Protein AF-A0A8K0CT56-F1 (afdb_monomer_lite)

Structure (mmCIF, N/CA/C/O backbone):
data_AF-A0A8K0CT56-F1
#
_entry.id   AF-A0A8K0CT56-F1
#
loop_
_atom_site.group_PDB
_atom_site.id
_atom_site.type_symbol
_atom_site.label_atom_id
_atom_site.label_alt_id
_atom_site.label_comp_id
_atom_site.label_asym_id
_atom_site.label_entity_id
_atom_site.label_seq_id
_atom_site.pdbx_PDB_ins_code
_atom_site.Cartn_x
_atom_site.Cartn_y
_atom_site.Cartn_z
_atom_site.occupancy
_atom_site.B_iso_or_equiv
_atom_site.auth_seq_id
_atom_site.auth_comp_id
_atom_site.auth_asym_id
_atom_site.auth_atom_id
_atom_site.pdbx_PDB_model_num
ATOM 1 N N . MET A 1 1 ? -37.322 -39.838 -19.360 1.00 50.19 1 MET A N 1
ATOM 2 C CA . MET A 1 1 ? -36.030 -40.171 -18.720 1.00 50.19 1 MET A CA 1
ATOM 3 C C . MET A 1 1 ? -34.942 -39.546 -19.575 1.00 50.19 1 MET A C 1
ATOM 5 O O . MET A 1 1 ? -34.867 -39.948 -20.717 1.00 50.19 1 MET A O 1
ATOM 9 N N . ASN A 1 2 ? -34.285 -38.472 -19.112 1.00 42.59 2 ASN A N 1
ATOM 10 C CA . ASN A 1 2 ? -33.096 -37.818 -19.726 1.00 42.59 2 ASN A CA 1
ATOM 11 C C . ASN A 1 2 ? -32.768 -36.456 -19.081 1.00 42.59 2 ASN A C 1
ATOM 13 O O . ASN A 1 2 ? -31.757 -35.850 -19.399 1.00 42.59 2 ASN A O 1
ATOM 17 N N . ARG A 1 3 ? -33.595 -35.960 -18.150 1.00 41.09 3 ARG A N 1
ATOM 18 C CA . ARG A 1 3 ? -33.294 -34.732 -17.391 1.00 41.09 3 ARG A CA 1
ATOM 19 C C . ARG A 1 3 ? -32.409 -34.962 -16.160 1.00 41.09 3 ARG A C 1
ATOM 21 O O . ARG A 1 3 ? -31.764 -34.032 -15.706 1.00 41.09 3 ARG A O 1
ATOM 28 N N . VAL A 1 4 ? -32.351 -36.192 -15.643 1.00 44.69 4 VAL A N 1
ATOM 29 C CA . VAL A 1 4 ? -31.633 -36.519 -14.394 1.00 44.69 4 VAL A CA 1
ATOM 30 C C . VAL A 1 4 ? -30.125 -36.718 -14.626 1.00 44.69 4 VAL A C 1
ATOM 32 O O . VAL A 1 4 ? -29.321 -36.328 -13.789 1.00 44.69 4 VAL A O 1
ATOM 35 N N . VAL A 1 5 ? -29.725 -37.241 -15.794 1.00 48.66 5 VAL A N 1
ATOM 36 C CA . VAL A 1 5 ? -28.309 -37.514 -16.132 1.00 48.66 5 VAL A CA 1
ATOM 37 C C . VAL A 1 5 ? -27.517 -36.228 -16.410 1.00 48.66 5 VAL A C 1
ATOM 39 O O . VAL A 1 5 ? -26.330 -36.150 -16.098 1.00 48.66 5 VAL A O 1
ATOM 42 N N . VAL A 1 6 ? -28.184 -35.198 -16.944 1.00 51.62 6 VAL A N 1
ATOM 43 C CA . VAL A 1 6 ? -27.569 -33.889 -17.225 1.00 51.62 6 VAL A CA 1
ATOM 44 C C . VAL A 1 6 ? -27.254 -33.140 -15.930 1.00 51.62 6 VAL A C 1
ATOM 46 O O . VAL A 1 6 ? -26.200 -32.523 -15.821 1.00 51.62 6 VAL A O 1
ATOM 49 N N . LEU A 1 7 ? -28.129 -33.242 -14.924 1.00 48.06 7 LEU A N 1
ATOM 50 C CA . LEU A 1 7 ? -27.937 -32.561 -13.643 1.00 48.06 7 LEU A CA 1
ATOM 51 C C . LEU A 1 7 ? -26.741 -33.138 -12.876 1.00 48.06 7 LEU A C 1
ATOM 53 O O . LEU A 1 7 ? -25.921 -32.376 -12.381 1.00 48.06 7 LEU A O 1
ATOM 57 N N . LEU A 1 8 ? -26.574 -34.465 -12.859 1.00 48.03 8 LEU A N 1
ATOM 58 C CA . LEU A 1 8 ? -25.466 -35.126 -12.153 1.00 48.03 8 LEU A CA 1
ATOM 59 C C . LEU A 1 8 ? -24.075 -34.783 -12.725 1.00 48.03 8 LEU A C 1
ATOM 61 O O . LEU A 1 8 ? -23.111 -34.731 -11.968 1.00 48.03 8 LEU A O 1
ATOM 65 N N . ASN A 1 9 ? -23.966 -34.493 -14.028 1.00 49.72 9 ASN A N 1
ATOM 66 C CA . ASN A 1 9 ? -22.702 -34.065 -14.648 1.00 49.72 9 ASN A CA 1
ATOM 67 C C . ASN A 1 9 ? -22.353 -32.591 -14.379 1.00 49.72 9 ASN A C 1
ATOM 69 O O . ASN A 1 9 ? -21.179 -32.235 -14.400 1.00 49.72 9 ASN A O 1
ATOM 73 N N . PHE A 1 10 ? -23.343 -31.738 -14.098 1.00 52.56 10 PHE A N 1
ATOM 74 C CA . PHE A 1 10 ? -23.101 -30.336 -13.741 1.00 52.56 10 PHE A CA 1
ATOM 75 C C . PHE A 1 10 ? -22.632 -30.170 -12.289 1.00 52.56 10 PHE A C 1
ATOM 77 O O . PHE A 1 10 ? -21.813 -29.297 -12.013 1.00 52.56 10 PHE A O 1
ATOM 84 N N . TYR A 1 11 ? -23.095 -31.023 -11.368 1.00 52.25 11 TYR A N 1
ATOM 85 C CA . TYR A 1 11 ? -22.666 -30.974 -9.963 1.00 52.25 11 TYR A CA 1
ATOM 86 C C . TYR A 1 11 ? -21.199 -31.383 -9.762 1.00 52.25 11 TYR A C 1
ATOM 88 O O . TYR A 1 11 ? -20.538 -30.828 -8.892 1.00 52.25 11 TYR A O 1
ATOM 96 N N . LEU A 1 12 ? -20.657 -32.277 -10.598 1.00 52.12 12 LEU A N 1
ATOM 97 C CA . LEU A 1 12 ? -19.251 -32.707 -10.516 1.00 52.12 12 LEU A CA 1
ATOM 98 C C . LEU A 1 12 ? -18.242 -31.675 -11.052 1.00 52.12 12 LEU A C 1
ATOM 100 O O . LEU A 1 12 ? -17.069 -31.741 -10.704 1.00 52.12 12 LEU A O 1
ATOM 104 N N . PHE A 1 13 ? -18.675 -30.709 -11.868 1.00 52.88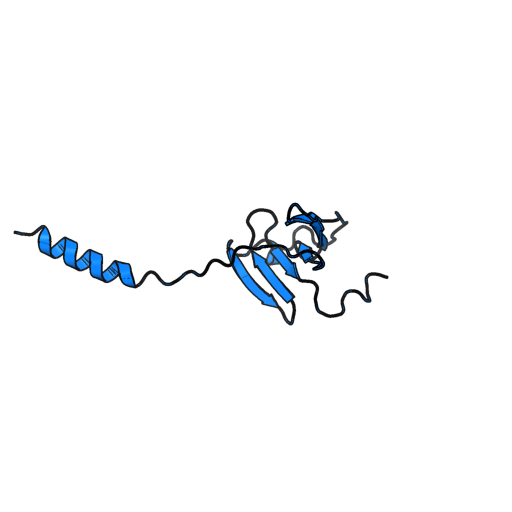 13 PHE A N 1
ATOM 105 C CA . PHE A 1 13 ? -17.808 -29.625 -12.356 1.00 52.88 13 PHE A CA 1
ATOM 106 C C . PHE A 1 13 ? -17.761 -28.411 -11.415 1.00 52.88 13 PHE A C 1
ATOM 108 O O . PHE A 1 13 ? -16.897 -27.552 -11.572 1.00 52.88 13 PHE A O 1
ATOM 115 N N . CYS A 1 14 ? -18.674 -28.327 -10.443 1.00 52.09 14 CYS A N 1
ATOM 116 C CA . CYS A 1 14 ? -18.812 -27.156 -9.575 1.00 52.09 14 CYS A CA 1
ATOM 117 C C . CYS A 1 14 ? -17.803 -27.137 -8.411 1.00 52.09 14 CYS A C 1
ATOM 119 O O . CYS A 1 14 ? -17.542 -26.080 -7.848 1.00 52.09 14 CYS A O 1
ATOM 121 N N . GLU A 1 15 ? -17.199 -28.279 -8.064 1.00 53.47 15 GLU A N 1
ATOM 122 C CA . GLU A 1 15 ? -16.249 -28.373 -6.941 1.00 53.47 15 GLU A CA 1
ATOM 123 C C . GLU A 1 15 ? -14.784 -28.094 -7.325 1.00 53.47 15 GLU A C 1
ATOM 125 O O . GLU A 1 15 ? -13.910 -28.125 -6.464 1.00 53.47 15 GLU A O 1
ATOM 130 N N . ILE A 1 16 ? -14.489 -27.791 -8.597 1.00 58.41 16 ILE A N 1
ATOM 131 C CA . ILE A 1 16 ? -13.116 -27.501 -9.065 1.00 58.41 16 ILE A CA 1
ATOM 132 C C . ILE A 1 16 ? -12.906 -25.995 -9.320 1.00 58.41 16 ILE A C 1
ATOM 134 O O . ILE A 1 16 ? -11.847 -25.578 -9.782 1.00 58.41 16 ILE A O 1
ATOM 138 N N . LEU A 1 17 ? -13.870 -25.131 -8.983 1.00 57.81 17 LEU A N 1
ATOM 139 C CA . LEU A 1 17 ? -13.654 -23.679 -8.991 1.00 57.81 17 LEU A CA 1
ATOM 140 C C . LEU A 1 17 ? -13.004 -23.250 -7.675 1.00 57.81 17 LEU A C 1
ATOM 142 O O . LEU A 1 17 ? -13.628 -22.723 -6.762 1.00 57.81 17 LEU A O 1
ATOM 146 N N . THR A 1 18 ? -11.721 -23.589 -7.634 1.00 51.81 18 THR A N 1
ATOM 147 C CA . THR A 1 18 ? -10.626 -23.071 -6.822 1.00 51.81 18 THR A CA 1
ATOM 148 C C . THR A 1 18 ? -10.922 -21.801 -6.030 1.00 51.81 18 THR A C 1
ATOM 150 O O . THR A 1 18 ? -11.317 -20.775 -6.579 1.00 51.81 18 THR A O 1
ATOM 153 N N . ASP A 1 19 ? -10.589 -21.905 -4.751 1.00 54.34 19 ASP A N 1
ATOM 154 C CA . ASP A 1 19 ? -10.367 -20.888 -3.727 1.00 54.34 19 ASP A CA 1
ATOM 155 C C . ASP A 1 19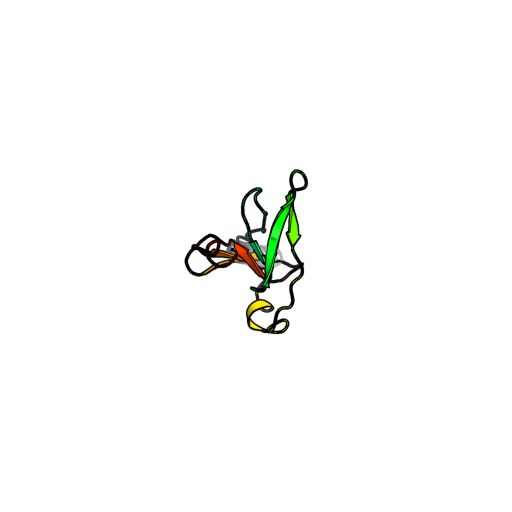 ? -9.557 -19.675 -4.247 1.00 54.34 19 ASP A C 1
ATOM 157 O O . ASP A 1 19 ? -8.355 -19.548 -4.012 1.00 54.34 19 ASP A O 1
ATOM 161 N N . VAL A 1 20 ? -10.181 -18.771 -5.013 1.00 56.75 20 VAL A N 1
ATOM 162 C CA . VAL A 1 20 ? -9.566 -17.471 -5.315 1.00 56.75 20 VAL A CA 1
ATOM 163 C C . VAL A 1 20 ? -9.641 -16.651 -4.033 1.00 56.75 20 VAL A C 1
ATOM 165 O O . VAL A 1 20 ? -10.624 -15.959 -3.762 1.00 56.75 20 VAL A O 1
ATOM 168 N N . THR A 1 21 ? -8.607 -16.769 -3.202 1.00 64.81 21 THR A N 1
ATOM 169 C CA . THR A 1 21 ? -8.473 -15.984 -1.978 1.00 64.81 21 THR A CA 1
ATOM 170 C C . THR A 1 21 ? -8.152 -14.540 -2.361 1.00 64.81 21 THR A C 1
ATOM 172 O O . THR A 1 21 ? -6.992 -14.171 -2.535 1.00 64.81 21 THR A O 1
ATOM 175 N N . TYR A 1 22 ? -9.187 -13.719 -2.535 1.00 69.38 22 TYR A N 1
ATOM 176 C CA . TYR A 1 22 ? -9.034 -12.281 -2.738 1.00 69.38 22 TYR A CA 1
ATOM 177 C C . TYR A 1 22 ? -8.550 -11.629 -1.442 1.00 69.38 22 TYR A C 1
ATOM 179 O O . TYR A 1 22 ? -9.298 -11.545 -0.463 1.00 69.38 22 TYR A O 1
ATOM 187 N N . GLU A 1 23 ? -7.312 -11.136 -1.427 1.00 80.00 23 GLU A N 1
ATOM 188 C CA . GLU A 1 23 ? -6.826 -10.362 -0.291 1.00 80.00 23 GLU A CA 1
ATOM 189 C C . GLU A 1 23 ? -7.294 -8.914 -0.444 1.00 80.00 23 GLU A C 1
ATOM 191 O O . GLU A 1 23 ? -6.807 -8.147 -1.276 1.00 80.00 23 GLU A O 1
ATOM 196 N N . THR A 1 24 ? -8.294 -8.533 0.348 1.00 83.06 24 THR A N 1
ATOM 197 C CA . THR A 1 24 ? -8.811 -7.164 0.317 1.00 83.06 24 THR A CA 1
ATOM 198 C C . THR A 1 24 ? -7.839 -6.252 1.058 1.00 83.06 24 THR A C 1
ATOM 200 O O . THR A 1 24 ? -7.568 -6.473 2.239 1.00 83.06 24 THR A O 1
ATOM 203 N N . PHE A 1 25 ? -7.326 -5.219 0.383 1.00 90.69 25 PHE A N 1
ATOM 204 C CA . PHE A 1 25 ? -6.468 -4.222 1.020 1.00 90.69 25 PHE A CA 1
ATOM 205 C C . PHE A 1 25 ? -7.197 -3.569 2.198 1.00 90.69 25 PHE A C 1
ATOM 207 O O . PHE A 1 25 ? -8.279 -2.999 2.043 1.00 90.69 25 PHE A O 1
ATOM 214 N N . LYS A 1 26 ? -6.571 -3.629 3.372 1.00 89.88 26 LYS A N 1
ATOM 215 C CA . LYS A 1 26 ? -6.978 -2.879 4.553 1.00 89.88 26 LYS A CA 1
ATOM 216 C C . LYS A 1 26 ? -5.762 -2.155 5.093 1.00 89.88 26 LYS A C 1
ATOM 218 O O . LYS A 1 26 ? -4.766 -2.780 5.453 1.00 89.88 26 LYS A O 1
ATOM 223 N N . CYS A 1 27 ? -5.859 -0.837 5.144 1.00 90.38 27 CYS A N 1
ATOM 224 C CA . CYS A 1 27 ? -4.782 -0.019 5.652 1.00 90.38 27 CYS A CA 1
ATOM 225 C C . CYS A 1 27 ? -4.764 -0.078 7.203 1.00 90.38 27 CYS A C 1
ATOM 227 O O . CYS A 1 27 ? -5.810 -0.158 7.855 1.00 90.38 27 CYS A O 1
ATOM 229 N N . THR A 1 28 ? -3.571 -0.051 7.798 1.00 90.69 28 THR A N 1
ATOM 230 C CA . THR A 1 28 ? -3.322 -0.153 9.242 1.00 90.69 28 THR A CA 1
ATOM 231 C C . THR A 1 28 ? -2.776 1.173 9.788 1.00 90.69 28 THR A C 1
ATOM 233 O O . THR A 1 28 ? -1.767 1.665 9.281 1.00 90.69 28 THR A O 1
ATOM 236 N N . PRO A 1 29 ? -3.379 1.765 10.840 1.00 90.19 29 PRO A N 1
ATOM 237 C CA . PRO A 1 29 ? -2.837 2.960 11.488 1.00 90.19 29 PRO A CA 1
ATOM 238 C C . PRO A 1 29 ? -1.388 2.775 11.953 1.00 90.19 29 PRO A C 1
ATOM 240 O O . PRO A 1 29 ? -1.046 1.747 12.533 1.00 90.19 29 PRO A O 1
ATOM 243 N N . GLY A 1 30 ? -0.547 3.783 11.714 1.00 87.00 30 GLY A N 1
ATOM 244 C CA . GLY A 1 30 ? 0.885 3.740 12.037 1.00 87.00 30 GLY A CA 1
ATOM 245 C C . GLY A 1 30 ? 1.754 3.006 11.009 1.00 87.00 30 GLY A C 1
ATOM 246 O O . GLY A 1 30 ? 2.973 3.029 11.144 1.00 87.00 30 GLY A O 1
ATOM 247 N N . VAL A 1 31 ? 1.157 2.397 9.980 1.00 89.62 31 VAL A N 1
ATOM 248 C CA . VAL A 1 31 ? 1.878 1.854 8.822 1.00 89.62 31 VAL A CA 1
ATOM 249 C C . VAL A 1 31 ? 1.834 2.870 7.687 1.00 89.62 31 VAL A C 1
ATOM 251 O O . VAL A 1 31 ? 0.782 3.450 7.400 1.00 89.62 31 VAL A O 1
ATOM 254 N N . TYR A 1 32 ? 2.982 3.067 7.044 1.00 91.12 32 TYR A N 1
ATOM 255 C CA . TYR A 1 32 ? 3.102 3.877 5.840 1.00 91.12 32 TYR A CA 1
ATOM 256 C C . TYR A 1 32 ? 3.048 3.001 4.597 1.00 91.12 32 TYR A C 1
ATOM 258 O O . TYR A 1 32 ? 3.513 1.855 4.580 1.00 91.12 32 TYR A O 1
ATOM 266 N N . TYR A 1 33 ? 2.477 3.577 3.554 1.00 91.94 33 TYR A N 1
ATOM 267 C CA . TYR A 1 33 ? 2.241 2.926 2.286 1.00 91.94 33 TYR A CA 1
ATOM 268 C C . TYR A 1 33 ? 2.763 3.788 1.147 1.00 91.94 33 TYR A C 1
ATOM 270 O O . TYR A 1 33 ? 2.845 5.004 1.269 1.00 91.94 33 TYR A O 1
ATOM 278 N N . GLU A 1 34 ? 3.080 3.151 0.034 1.00 89.94 34 GLU A N 1
ATOM 279 C CA . GLU A 1 34 ? 3.438 3.809 -1.209 1.00 89.94 34 GLU A CA 1
ATOM 280 C C . GLU A 1 34 ? 2.415 3.440 -2.279 1.00 89.94 34 GLU A C 1
ATOM 282 O O . GLU A 1 34 ? 2.171 2.259 -2.541 1.00 89.94 34 GLU A O 1
ATOM 287 N N . GLU A 1 35 ? 1.808 4.448 -2.891 1.00 89.44 35 GLU A N 1
ATOM 288 C CA . GLU A 1 35 ? 0.904 4.281 -4.023 1.00 89.44 35 GLU A CA 1
ATOM 289 C C . GLU A 1 35 ? 1.688 4.397 -5.328 1.00 89.44 35 GLU A C 1
ATOM 291 O O . GLU A 1 35 ? 2.356 5.407 -5.564 1.00 89.44 35 GLU A O 1
ATOM 296 N N . ASN A 1 36 ? 1.596 3.374 -6.183 1.00 85.06 36 ASN A N 1
ATOM 297 C CA . ASN A 1 36 ? 2.220 3.345 -7.512 1.00 85.06 36 ASN A CA 1
ATOM 298 C C . ASN A 1 36 ? 3.702 3.757 -7.516 1.00 85.06 36 ASN A C 1
ATOM 300 O O . ASN A 1 36 ? 4.169 4.410 -8.447 1.00 85.06 36 ASN A O 1
ATOM 304 N N . LYS A 1 37 ? 4.428 3.402 -6.450 1.00 83.31 37 LYS A N 1
ATOM 305 C CA . LYS A 1 37 ? 5.821 3.802 -6.214 1.00 83.31 37 LYS A CA 1
ATOM 306 C C . LYS A 1 37 ? 6.081 5.314 -6.241 1.00 83.31 37 LYS A C 1
ATOM 308 O O . LYS A 1 37 ? 7.152 5.756 -6.647 1.00 83.31 37 LYS A O 1
ATOM 313 N N . CYS A 1 38 ? 5.091 6.113 -5.846 1.00 84.62 38 CYS A N 1
ATOM 314 C CA . CYS A 1 38 ? 5.203 7.566 -5.850 1.00 84.62 38 CYS A CA 1
ATOM 315 C C . CYS A 1 38 ? 4.622 8.237 -4.609 1.00 84.62 38 CYS A C 1
ATOM 317 O O . CYS A 1 38 ? 5.335 8.965 -3.922 1.00 84.62 38 CYS A O 1
ATOM 319 N N . HIS A 1 39 ? 3.321 8.078 -4.356 1.00 87.88 39 HIS A N 1
ATOM 320 C CA . HIS A 1 39 ? 2.672 8.858 -3.306 1.00 87.88 39 HIS A CA 1
ATOM 321 C C . HIS A 1 39 ? 2.873 8.187 -1.956 1.00 87.88 39 HIS A C 1
ATOM 323 O O . HIS A 1 39 ? 2.534 7.014 -1.789 1.00 87.88 39 HIS A O 1
ATOM 329 N N . LEU A 1 40 ? 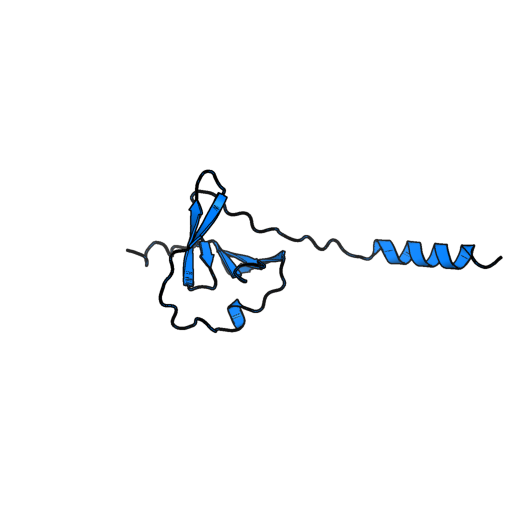3.401 8.936 -0.987 1.00 90.50 40 LEU A N 1
ATOM 330 C CA . LEU A 1 40 ? 3.462 8.483 0.394 1.00 90.50 40 LEU A CA 1
ATOM 331 C C . LEU A 1 40 ? 2.063 8.557 0.996 1.00 90.50 40 LEU A C 1
ATOM 333 O O . LEU A 1 40 ? 1.421 9.606 0.991 1.00 90.50 40 LEU A O 1
ATOM 337 N N . CYS A 1 41 ? 1.601 7.443 1.538 1.00 92.38 41 CYS A N 1
ATOM 338 C CA . CYS A 1 41 ? 0.268 7.303 2.081 1.00 92.38 41 CYS A CA 1
ATOM 339 C C . CYS A 1 41 ? 0.299 6.800 3.520 1.00 92.38 41 CYS A C 1
ATOM 341 O O . CYS A 1 41 ? 1.180 6.045 3.933 1.00 92.38 41 CYS A O 1
ATOM 343 N N . HIS A 1 42 ? -0.717 7.174 4.283 1.00 92.50 42 HIS A N 1
ATOM 344 C CA . HIS A 1 42 ? -0.948 6.684 5.634 1.00 92.50 42 HIS A CA 1
ATOM 345 C C . HIS A 1 42 ? -2.444 6.494 5.870 1.00 92.50 42 HIS A C 1
ATOM 347 O O . HIS A 1 42 ? -3.288 7.021 5.144 1.00 92.50 42 HIS A O 1
ATOM 353 N N . CYS A 1 43 ? -2.787 5.736 6.904 1.00 93.38 43 CYS A N 1
ATOM 354 C CA . CYS A 1 43 ? -4.172 5.645 7.341 1.00 93.38 43 CYS A CA 1
ATOM 355 C C . CYS A 1 43 ? -4.522 6.796 8.258 1.00 93.38 43 CYS A C 1
ATOM 357 O O . CYS A 1 43 ? -3.893 6.970 9.305 1.00 93.38 43 CYS A O 1
ATOM 359 N N . ASN A 1 44 ? -5.603 7.492 7.936 1.00 89.94 44 ASN A N 1
ATOM 360 C CA . ASN A 1 44 ? -6.227 8.376 8.897 1.00 89.94 44 ASN A CA 1
ATOM 361 C C . ASN A 1 44 ? -6.909 7.560 10.009 1.00 89.94 44 ASN A C 1
ATOM 363 O O . ASN A 1 44 ? -7.576 6.551 9.758 1.00 89.94 44 ASN A O 1
ATOM 367 N N . ASN A 1 45 ? -6.761 8.005 11.251 1.00 84.44 45 ASN A N 1
ATOM 368 C CA . ASN A 1 45 ? -7.431 7.438 12.416 1.00 84.44 45 ASN A CA 1
ATOM 369 C C . ASN A 1 45 ? -8.556 8.408 12.829 1.00 84.44 45 ASN A C 1
ATOM 371 O O . ASN A 1 45 ? -8.266 9.593 12.995 1.00 84.44 45 ASN A O 1
ATOM 375 N N . PRO A 1 46 ? -9.826 7.973 12.985 1.00 82.38 46 PRO A N 1
ATOM 376 C CA . PRO A 1 46 ? -10.319 6.590 13.089 1.00 82.38 46 PRO A CA 1
ATOM 377 C C . PRO A 1 46 ? -10.943 5.994 11.826 1.00 82.38 46 PRO A C 1
ATOM 379 O O . PRO A 1 46 ? -11.346 4.834 11.850 1.00 82.38 46 PRO A O 1
ATOM 382 N N . SER A 1 47 ? -11.045 6.750 10.733 1.00 82.12 47 SER A N 1
ATOM 383 C CA . SER A 1 47 ? -11.770 6.308 9.534 1.00 82.12 47 SER A CA 1
ATOM 384 C C . SER A 1 47 ? -11.103 5.150 8.785 1.00 82.12 47 SER A C 1
ATOM 386 O O . SER A 1 47 ? -11.753 4.551 7.934 1.00 82.12 47 SER A O 1
ATOM 388 N N . GLN A 1 48 ? -9.833 4.833 9.079 1.00 84.81 48 GLN A N 1
ATOM 389 C CA . GLN A 1 48 ? -9.025 3.849 8.339 1.00 84.81 48 GLN A CA 1
ATOM 390 C C . GLN A 1 48 ? -9.010 4.130 6.830 1.00 84.81 48 GLN A C 1
ATOM 392 O O . GLN A 1 48 ? -8.853 3.229 6.011 1.00 84.81 48 GLN A O 1
ATOM 397 N N . GLN A 1 49 ? -9.194 5.399 6.467 1.00 89.69 49 GLN A N 1
ATOM 398 C CA . GLN A 1 49 ? -9.135 5.847 5.092 1.00 89.69 49 GLN A CA 1
ATOM 399 C C . GLN A 1 49 ? -7.676 6.084 4.718 1.00 89.69 49 GLN A C 1
ATOM 401 O O . GLN A 1 49 ? -6.941 6.731 5.470 1.00 89.69 49 GLN A O 1
ATOM 406 N N . LEU A 1 50 ? -7.270 5.574 3.558 1.00 90.56 50 LEU A N 1
ATOM 407 C CA . LEU A 1 50 ? -5.955 5.853 3.001 1.00 90.56 50 LEU A CA 1
ATOM 408 C C . LEU A 1 50 ? -5.897 7.321 2.560 1.00 90.56 50 LEU A C 1
ATOM 410 O O . LEU A 1 50 ? -6.752 7.785 1.807 1.00 90.56 50 LEU A O 1
ATOM 414 N N . MET A 1 51 ? -4.895 8.047 3.043 1.00 92.00 51 MET A N 1
ATOM 415 C CA . MET A 1 51 ? -4.615 9.427 2.667 1.00 92.00 51 MET A CA 1
ATOM 416 C C . MET A 1 51 ? -3.200 9.507 2.111 1.00 92.00 51 MET A C 1
ATOM 418 O O . MET A 1 51 ? -2.257 9.112 2.793 1.00 92.00 51 MET A O 1
ATOM 422 N N . CYS A 1 52 ? -3.072 10.009 0.886 1.00 90.56 52 CYS A N 1
ATOM 423 C CA . CYS A 1 52 ? -1.814 10.077 0.153 1.00 90.56 52 CYS A CA 1
ATOM 424 C C . CYS A 1 52 ? -1.384 11.525 -0.077 1.00 90.56 52 CYS A C 1
ATOM 426 O O . CYS A 1 52 ? -2.195 12.384 -0.431 1.00 90.56 52 CYS A O 1
ATOM 428 N N . GLU A 1 53 ? -0.096 11.788 0.100 1.00 89.75 53 GLU A N 1
ATOM 429 C CA . GLU A 1 53 ? 0.533 13.051 -0.246 1.00 89.75 53 GLU A CA 1
ATOM 430 C C . GLU A 1 53 ? 0.871 13.069 -1.740 1.00 89.75 53 GLU A C 1
ATOM 432 O O . GLU A 1 53 ? 1.581 12.211 -2.268 1.00 89.75 53 GLU A O 1
ATOM 437 N N . MET A 1 54 ? 0.343 14.063 -2.453 1.00 83.94 54 MET A N 1
ATOM 438 C CA . MET A 1 54 ? 0.551 14.186 -3.894 1.00 83.94 54 MET A CA 1
ATOM 439 C C . MET A 1 54 ? 1.931 14.771 -4.201 1.00 83.94 54 MET A C 1
ATOM 441 O O . MET A 1 54 ? 2.208 15.923 -3.871 1.00 83.94 54 MET A O 1
ATOM 445 N N . TRP A 1 55 ? 2.771 14.004 -4.895 1.00 84.12 55 TRP A N 1
ATOM 446 C CA . TRP A 1 55 ? 4.128 14.386 -5.292 1.00 84.12 55 TRP A CA 1
ATOM 447 C C . TRP A 1 55 ? 4.273 14.447 -6.823 1.00 84.12 55 TRP A C 1
ATOM 449 O O . TRP A 1 55 ? 3.436 13.960 -7.598 1.00 84.12 55 TRP A O 1
ATOM 459 N N . TRP A 1 56 ? 5.351 15.076 -7.291 1.00 80.38 56 TRP A N 1
ATOM 460 C CA . TRP A 1 56 ? 5.725 15.080 -8.705 1.00 80.38 56 TRP A CA 1
ATOM 461 C C . TRP A 1 56 ? 6.448 13.785 -9.074 1.00 80.38 56 TRP A C 1
ATOM 463 O O . TRP A 1 56 ? 7.670 13.728 -9.046 1.00 80.38 56 TRP A O 1
ATOM 473 N N . CYS A 1 57 ? 5.691 12.746 -9.429 1.00 77.62 57 CYS A N 1
ATOM 474 C CA . CYS A 1 57 ? 6.284 11.520 -9.964 1.00 77.62 57 CYS A CA 1
ATOM 475 C C . CYS A 1 57 ? 6.844 11.780 -11.372 1.00 77.62 57 CYS A C 1
ATOM 477 O O . CYS A 1 57 ? 6.125 12.281 -12.239 1.00 77.62 57 CYS A O 1
ATOM 479 N N . SER A 1 58 ? 8.104 11.421 -11.612 1.00 71.50 58 SER A N 1
ATOM 480 C CA . SER A 1 58 ? 8.705 11.375 -12.953 1.00 71.50 58 SER A CA 1
ATOM 481 C C . SER A 1 58 ? 8.033 10.324 -13.839 1.00 71.50 58 SER A C 1
ATOM 483 O O . SER A 1 58 ? 7.871 10.538 -15.037 1.00 71.50 58 SER A O 1
ATOM 485 N N . ASP A 1 59 ? 7.559 9.237 -13.225 1.00 65.50 59 ASP A N 1
ATOM 486 C CA . ASP A 1 59 ? 7.138 8.010 -13.907 1.00 65.50 59 ASP A CA 1
ATOM 487 C C . ASP A 1 59 ? 5.632 7.741 -13.749 1.00 65.50 59 ASP A C 1
ATOM 489 O O . ASP A 1 59 ? 5.195 6.605 -13.575 1.00 65.50 59 ASP A O 1
ATOM 493 N N . ARG A 1 60 ? 4.807 8.801 -13.823 1.00 56.72 60 ARG A N 1
ATOM 494 C CA . ARG A 1 60 ? 3.331 8.749 -13.649 1.00 56.72 60 ARG A CA 1
ATOM 495 C C . ARG A 1 60 ? 2.610 7.754 -14.566 1.00 56.72 60 ARG A C 1
ATOM 497 O O . ARG A 1 60 ? 1.431 7.473 -14.346 1.00 56.72 60 ARG A O 1
ATOM 504 N N . ASP A 1 61 ? 3.296 7.233 -15.577 1.00 55.09 61 ASP A N 1
ATOM 505 C CA . ASP A 1 61 ? 2.768 6.336 -16.595 1.00 55.09 61 ASP A CA 1
ATOM 506 C C . ASP A 1 61 ? 3.505 5.010 -16.721 1.00 55.09 61 ASP A C 1
ATOM 508 O O . ASP A 1 61 ? 3.232 4.304 -17.687 1.00 55.09 61 ASP A O 1
ATOM 512 N N . ASP A 1 62 ? 4.366 4.627 -15.769 1.00 64.25 62 ASP A N 1
ATOM 513 C CA . ASP A 1 62 ? 4.984 3.303 -15.841 1.00 64.25 62 ASP A CA 1
ATOM 514 C C . ASP A 1 62 ? 3.879 2.220 -15.835 1.00 64.25 62 ASP A C 1
ATOM 516 O O . ASP A 1 62 ? 3.160 2.043 -14.837 1.00 64.25 62 ASP A O 1
ATOM 520 N N . PRO A 1 63 ? 3.676 1.511 -16.965 1.00 60.06 63 PRO A N 1
ATOM 521 C CA . PRO A 1 63 ? 2.588 0.557 -17.099 1.00 60.06 63 PRO A CA 1
ATOM 522 C C . PRO A 1 63 ? 2.761 -0.636 -16.154 1.00 60.06 63 PRO A C 1
ATOM 524 O O . PRO A 1 63 ? 1.761 -1.291 -15.850 1.00 60.06 63 PRO A O 1
ATOM 527 N N . VAL A 1 64 ? 3.978 -0.869 -15.639 1.00 63.19 64 VAL A N 1
ATOM 528 C CA . VAL A 1 64 ? 4.286 -1.910 -14.650 1.00 63.19 64 VAL A CA 1
ATOM 529 C C . VAL A 1 64 ? 3.468 -1.719 -13.375 1.00 63.19 64 VAL A C 1
ATOM 531 O O . VAL A 1 64 ? 2.953 -2.697 -12.841 1.00 63.19 64 VAL A O 1
ATOM 534 N N . TYR A 1 65 ? 3.261 -0.480 -12.915 1.00 62.41 65 TYR A N 1
ATOM 535 C CA . TYR A 1 65 ? 2.526 -0.218 -11.666 1.00 62.41 65 TYR A CA 1
ATOM 536 C C . TYR A 1 65 ? 1.008 -0.125 -11.855 1.00 62.41 65 TYR A C 1
ATOM 538 O O . TYR A 1 65 ? 0.253 -0.201 -10.885 1.00 62.41 65 TYR A O 1
ATOM 546 N N . LYS A 1 66 ? 0.545 -0.021 -13.109 1.00 63.66 66 LYS A N 1
ATOM 547 C CA . LYS A 1 66 ? -0.880 0.070 -13.471 1.00 63.66 66 LYS A CA 1
ATOM 548 C C . LYS A 1 66 ? -1.506 -1.275 -13.861 1.00 63.66 66 LYS A C 1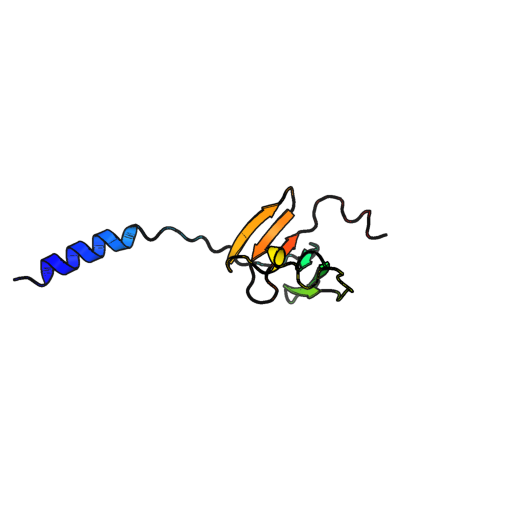
ATOM 550 O O . LYS A 1 66 ? -2.734 -1.357 -13.933 1.00 63.66 66 LYS A O 1
ATOM 555 N N . HIS A 1 67 ? -0.697 -2.305 -14.126 1.00 69.12 67 HIS A N 1
ATOM 556 C CA . HIS A 1 67 ? -1.151 -3.625 -14.579 1.00 69.12 67 HIS A CA 1
ATOM 557 C C . HIS A 1 67 ? -1.009 -4.675 -13.479 1.00 69.12 67 HIS A C 1
ATOM 559 O O . HIS A 1 67 ? -0.049 -5.435 -13.430 1.00 69.12 67 HIS A O 1
ATOM 565 N N . CYS A 1 68 ? -2.017 -4.746 -12.618 1.00 83.81 68 CYS A N 1
ATOM 566 C CA . CYS A 1 68 ? -2.199 -5.853 -11.692 1.00 83.81 68 CYS A CA 1
ATOM 567 C C . CYS A 1 68 ? -3.663 -6.309 -11.715 1.00 83.81 68 CYS A C 1
ATOM 569 O O . CYS A 1 68 ? -4.565 -5.562 -12.113 1.00 83.81 68 CYS A O 1
ATOM 571 N N . GLU A 1 69 ? -3.907 -7.551 -11.308 1.00 88.44 69 GLU A N 1
ATOM 572 C CA . GLU A 1 69 ? -5.257 -8.096 -11.209 1.00 88.44 69 GLU A CA 1
ATOM 573 C C . GLU A 1 69 ? -5.880 -7.699 -9.868 1.00 88.44 69 GLU A C 1
ATOM 575 O O . GLU A 1 69 ? -5.343 -8.002 -8.804 1.00 88.44 69 GLU A O 1
ATOM 580 N N . VAL A 1 70 ? -7.011 -6.992 -9.903 1.00 88.75 70 VAL A N 1
ATOM 581 C CA . VAL A 1 70 ? -7.670 -6.465 -8.698 1.00 88.75 70 VAL A CA 1
ATOM 582 C C . VAL A 1 70 ? -7.944 -7.574 -7.682 1.00 88.75 70 VAL A C 1
ATOM 584 O O . VAL A 1 70 ? -8.550 -8.591 -8.008 1.00 88.75 70 VAL A O 1
ATOM 587 N N . GLY A 1 71 ? -7.573 -7.320 -6.427 1.00 88.62 71 GLY A N 1
ATOM 588 C CA . GLY A 1 71 ? -7.738 -8.251 -5.312 1.00 88.62 71 GLY A CA 1
ATOM 589 C C . GLY A 1 71 ? -6.610 -9.276 -5.178 1.00 88.62 71 GLY A C 1
ATOM 590 O O . GLY A 1 71 ? -6.643 -10.082 -4.249 1.00 88.62 71 GLY A O 1
ATOM 591 N N . THR A 1 72 ? -5.605 -9.231 -6.058 1.00 90.38 72 THR A N 1
ATOM 592 C CA . THR A 1 72 ? -4.341 -9.938 -5.837 1.00 90.38 72 THR A CA 1
ATOM 593 C C . THR A 1 72 ? -3.455 -9.178 -4.856 1.00 90.38 72 THR A C 1
ATOM 595 O O . THR A 1 72 ? -3.521 -7.951 -4.733 1.00 90.38 72 THR A O 1
ATOM 598 N N . ALA A 1 73 ? -2.608 -9.930 -4.163 1.00 91.19 73 ALA A N 1
ATOM 599 C CA . ALA A 1 73 ? -1.574 -9.410 -3.289 1.00 91.19 73 ALA A CA 1
ATOM 600 C C . ALA A 1 73 ? -0.288 -10.202 -3.514 1.00 91.19 73 ALA A C 1
ATOM 602 O O . ALA A 1 73 ? -0.329 -11.392 -3.834 1.00 91.19 73 ALA A O 1
ATOM 603 N N . TRP A 1 74 ? 0.851 -9.543 -3.352 1.00 90.44 74 TRP A N 1
ATOM 604 C CA . TRP A 1 74 ? 2.163 -10.165 -3.491 1.00 90.44 74 TRP A CA 1
ATOM 605 C C . TRP A 1 74 ? 3.157 -9.539 -2.519 1.00 90.44 74 TRP A C 1
ATOM 607 O O . TRP A 1 74 ? 2.880 -8.523 -1.877 1.00 90.44 74 TRP A O 1
ATOM 617 N N . SER A 1 75 ? 4.323 -10.163 -2.408 1.00 89.38 75 SER A N 1
ATOM 618 C CA . SER A 1 75 ? 5.455 -9.608 -1.676 1.00 89.38 75 SER A CA 1
ATOM 619 C C . SER A 1 75 ? 6.577 -9.270 -2.644 1.00 89.38 75 SER A C 1
ATOM 621 O O . SER A 1 75 ? 6.892 -10.071 -3.523 1.00 89.38 75 SER A O 1
ATOM 623 N N . ASP A 1 76 ? 7.172 -8.097 -2.465 1.00 82.69 76 ASP A N 1
ATOM 624 C CA . ASP A 1 76 ? 8.386 -7.667 -3.156 1.00 82.69 76 ASP A CA 1
ATOM 625 C C . ASP A 1 76 ? 9.440 -7.347 -2.088 1.00 82.69 76 ASP A C 1
ATOM 627 O O . ASP A 1 76 ? 9.359 -6.354 -1.363 1.00 82.69 76 ASP A O 1
ATOM 631 N N . GLY A 1 77 ? 10.367 -8.281 -1.870 1.00 85.44 77 GLY A N 1
ATOM 632 C CA . GLY A 1 77 ? 11.259 -8.238 -0.713 1.00 85.44 77 GLY A CA 1
ATOM 633 C C . GLY A 1 77 ? 10.486 -8.295 0.612 1.00 85.44 77 GLY A C 1
ATOM 634 O O . GLY A 1 77 ? 9.809 -9.281 0.901 1.00 85.44 77 GLY A O 1
ATOM 635 N N . CYS A 1 78 ? 10.613 -7.254 1.438 1.00 86.75 78 CYS A N 1
ATOM 636 C CA . CYS A 1 78 ? 9.868 -7.132 2.700 1.00 86.75 78 CYS A CA 1
ATOM 637 C C . CYS A 1 78 ? 8.548 -6.364 2.557 1.00 86.75 78 CYS A C 1
ATOM 639 O O . CYS A 1 78 ? 7.803 -6.222 3.529 1.00 86.75 78 CYS A O 1
ATOM 641 N N . GLU A 1 79 ? 8.291 -5.803 1.379 1.00 88.81 79 GLU A N 1
ATOM 642 C CA . GLU A 1 79 ? 7.102 -5.015 1.119 1.00 88.81 79 GLU A CA 1
ATOM 643 C C . GLU A 1 79 ? 5.960 -5.971 0.806 1.00 88.81 79 GLU A C 1
ATOM 645 O O . GLU A 1 79 ? 6.123 -6.953 0.078 1.00 88.81 79 GLU A O 1
ATOM 650 N N . LYS A 1 80 ? 4.788 -5.695 1.371 1.00 90.94 80 LYS A N 1
ATOM 651 C CA . LYS A 1 80 ? 3.551 -6.350 0.971 1.00 90.94 80 LYS A CA 1
ATOM 652 C C . LYS A 1 80 ? 2.763 -5.385 0.106 1.00 90.94 80 LYS A C 1
ATOM 654 O O . LYS A 1 80 ? 2.570 -4.238 0.505 1.00 90.94 80 LYS A O 1
ATOM 659 N N . CYS A 1 81 ? 2.338 -5.854 -1.057 1.00 91.56 81 CYS A N 1
ATOM 660 C CA . CYS A 1 81 ? 1.666 -5.063 -2.071 1.00 91.56 81 CYS A CA 1
ATOM 661 C C . CYS A 1 81 ? 0.289 -5.637 -2.394 1.00 91.56 81 CYS A C 1
ATOM 663 O O . CYS A 1 81 ? 0.092 -6.853 -2.374 1.00 91.56 81 CYS A O 1
ATOM 665 N N . TRP A 1 82 ? -0.650 -4.754 -2.724 1.00 92.88 82 TRP A N 1
ATOM 666 C CA . TRP A 1 82 ? -2.022 -5.092 -3.083 1.00 92.88 82 TRP A CA 1
ATOM 667 C C . TRP A 1 82 ? -2.432 -4.411 -4.373 1.00 92.88 82 TRP A C 1
ATOM 669 O O . TRP A 1 82 ? -2.155 -3.226 -4.580 1.00 92.88 82 TRP A O 1
ATOM 679 N N . CYS A 1 83 ? -3.184 -5.155 -5.182 1.00 91.25 83 CYS A N 1
ATOM 680 C CA . CYS A 1 83 ? -3.854 -4.608 -6.338 1.00 91.25 83 CYS A CA 1
ATOM 681 C C . CYS A 1 83 ? -5.267 -4.126 -5.989 1.00 91.25 83 CYS A C 1
ATOM 683 O O . CYS A 1 83 ? -6.164 -4.929 -5.713 1.00 91.25 83 CYS A O 1
ATOM 685 N N . THR A 1 84 ? -5.502 -2.819 -6.036 1.00 89.19 84 THR A N 1
ATOM 686 C CA . THR A 1 84 ? -6.795 -2.206 -5.707 1.00 89.19 84 THR A CA 1
ATOM 687 C C . THR A 1 84 ? -7.463 -1.573 -6.923 1.00 89.19 84 THR A C 1
ATOM 689 O O . THR A 1 84 ? -6.837 -1.267 -7.939 1.00 89.19 84 THR A O 1
ATOM 692 N N . ARG A 1 85 ? -8.783 -1.367 -6.836 1.00 86.62 85 ARG A N 1
ATOM 693 C CA . ARG A 1 85 ? -9.541 -0.707 -7.912 1.00 86.62 85 ARG A CA 1
ATOM 694 C C . ARG A 1 85 ? -9.218 0.776 -8.033 1.00 86.62 85 ARG A C 1
ATOM 696 O O . ARG A 1 85 ? -9.227 1.292 -9.145 1.00 86.62 85 ARG A O 1
ATOM 703 N N . GLU A 1 86 ? -8.983 1.425 -6.898 1.00 82.25 86 GLU A N 1
ATOM 704 C CA . GLU A 1 86 ? -8.901 2.881 -6.781 1.00 82.25 86 GLU A CA 1
ATOM 705 C C . GLU A 1 86 ? -7.579 3.400 -7.330 1.00 82.25 86 GLU A C 1
ATOM 707 O O . GLU A 1 86 ? -7.569 4.264 -8.202 1.00 82.25 86 GLU A O 1
ATOM 712 N N . VAL A 1 87 ? -6.476 2.814 -6.869 1.00 82.25 87 VAL A N 1
ATOM 713 C CA . VAL A 1 87 ? -5.135 3.342 -7.127 1.00 82.25 87 VAL A CA 1
ATOM 714 C C . VAL A 1 87 ? -4.193 2.321 -7.763 1.00 82.25 87 VAL A C 1
ATOM 716 O O . VAL A 1 87 ? -3.017 2.599 -7.911 1.00 82.25 87 VAL A O 1
ATOM 719 N N . LYS A 1 88 ? -4.685 1.151 -8.193 1.00 87.25 88 LYS A N 1
ATOM 720 C CA . LYS A 1 88 ? -3.894 0.056 -8.790 1.00 87.25 88 LYS A CA 1
ATOM 721 C C . LYS A 1 88 ? -2.939 -0.603 -7.811 1.00 87.25 88 LYS A C 1
ATOM 723 O O . LYS A 1 88 ? -3.314 -1.651 -7.313 1.00 87.25 88 LYS A O 1
ATOM 728 N N . THR A 1 89 ? -1.788 -0.026 -7.491 1.00 89.94 89 THR A N 1
ATOM 729 C CA . THR A 1 89 ? -0.802 -0.669 -6.611 1.00 89.94 89 THR A CA 1
ATOM 730 C C . THR A 1 89 ? -0.613 0.121 -5.323 1.00 89.94 89 THR A C 1
ATOM 732 O O . THR A 1 89 ? -0.306 1.310 -5.364 1.00 89.94 89 THR A O 1
ATOM 735 N N . ILE A 1 90 ? -0.751 -0.548 -4.175 1.00 91.75 90 ILE A N 1
ATOM 736 C CA . ILE A 1 90 ? -0.382 -0.011 -2.855 1.00 91.75 90 ILE A CA 1
ATOM 737 C C . ILE A 1 90 ? 0.580 -0.986 -2.191 1.00 91.75 90 ILE A C 1
ATOM 739 O O . ILE A 1 90 ? 0.241 -2.160 -2.079 1.00 91.75 90 ILE A O 1
ATOM 743 N N . CYS A 1 91 ? 1.723 -0.512 -1.699 1.00 91.56 91 CYS A N 1
ATOM 744 C CA . CYS A 1 91 ? 2.719 -1.331 -1.003 1.00 91.56 91 CYS A CA 1
ATOM 745 C C . CYS A 1 91 ? 3.017 -0.788 0.398 1.00 91.56 91 CYS A C 1
ATOM 747 O O . CYS A 1 91 ? 2.986 0.419 0.602 1.00 91.56 91 CYS A O 1
ATOM 749 N N . THR A 1 92 ? 3.314 -1.642 1.381 1.00 92.12 92 THR A N 1
ATOM 750 C CA . THR A 1 92 ? 3.870 -1.189 2.671 1.00 92.12 92 THR A CA 1
ATOM 751 C C . THR A 1 92 ? 5.309 -0.716 2.501 1.00 92.12 92 THR A C 1
ATOM 753 O O . THR A 1 92 ? 6.088 -1.417 1.861 1.00 92.12 92 THR A O 1
ATOM 756 N N . ILE A 1 93 ? 5.711 0.351 3.189 1.00 84.81 93 ILE A N 1
ATOM 757 C CA . ILE A 1 93 ? 7.113 0.790 3.229 1.00 84.81 93 ILE A CA 1
ATOM 758 C C . ILE A 1 93 ? 7.736 0.309 4.544 1.00 84.81 93 ILE A C 1
ATOM 760 O O . ILE A 1 93 ? 7.645 0.984 5.565 1.00 84.81 93 ILE A O 1
ATOM 764 N N . ASN A 1 94 ? 8.324 -0.892 4.541 1.00 68.81 94 ASN A N 1
ATOM 765 C CA . ASN A 1 94 ? 8.834 -1.538 5.764 1.00 68.81 94 ASN A CA 1
ATOM 766 C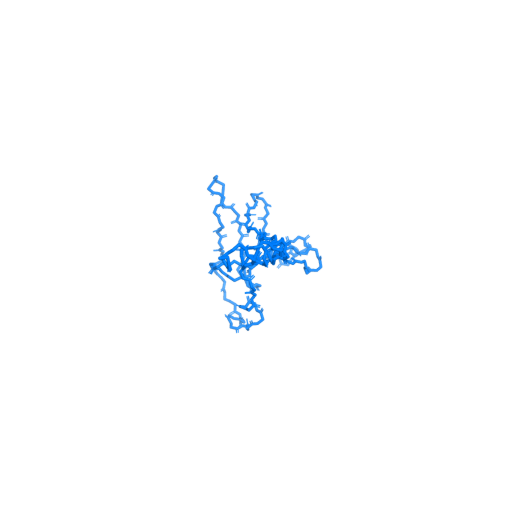 C . ASN A 1 94 ? 10.330 -1.899 5.734 1.00 68.81 94 ASN A C 1
ATOM 768 O O . ASN A 1 94 ? 10.850 -2.411 6.724 1.00 68.81 94 ASN A O 1
ATOM 772 N N . CYS A 1 95 ? 11.055 -1.601 4.654 1.00 62.91 95 CYS A N 1
ATOM 773 C CA . CYS A 1 95 ? 12.504 -1.817 4.587 1.00 62.91 95 CYS A CA 1
ATOM 774 C C . CYS A 1 95 ? 13.249 -0.493 4.610 1.00 62.91 95 CYS A C 1
ATOM 776 O O . CYS A 1 95 ? 13.477 0.054 3.543 1.00 62.91 95 CYS A O 1
ATOM 778 N N . GLY A 1 96 ? 13.641 0.019 5.783 1.00 54.78 96 GLY A N 1
ATOM 779 C CA . GLY A 1 96 ? 14.703 1.038 5.936 1.00 54.78 96 GLY A CA 1
ATOM 780 C C . GLY A 1 96 ? 14.536 2.389 5.210 1.00 54.78 96 GLY A C 1
ATOM 781 O O . GLY A 1 96 ? 15.273 3.320 5.508 1.00 54.78 96 GLY A O 1
ATOM 782 N N . ARG A 1 97 ? 13.535 2.542 4.338 1.00 55.78 97 ARG A N 1
ATOM 783 C CA . ARG A 1 97 ? 13.288 3.661 3.420 1.00 55.78 97 ARG A CA 1
ATOM 784 C C . ARG A 1 97 ? 12.767 4.917 4.129 1.00 55.78 97 ARG A C 1
ATOM 786 O O . ARG A 1 97 ? 12.318 5.856 3.490 1.00 55.78 97 ARG A O 1
ATOM 793 N N . ILE A 1 98 ? 12.796 4.922 5.462 1.00 54.22 98 ILE A N 1
ATOM 794 C CA . ILE A 1 98 ? 12.562 6.115 6.284 1.00 54.22 98 ILE A CA 1
ATOM 795 C C . ILE A 1 98 ? 13.852 6.953 6.364 1.00 54.22 98 ILE A C 1
ATOM 797 O O . ILE A 1 98 ? 13.777 8.155 6.589 1.00 54.22 98 ILE A O 1
ATOM 801 N N . GLN A 1 99 ? 15.034 6.357 6.139 1.00 47.47 99 GLN A N 1
ATOM 802 C CA . GLN A 1 99 ? 16.304 7.097 6.149 1.00 47.47 99 GLN A CA 1
ATOM 803 C C . GLN A 1 99 ? 16.512 8.014 4.936 1.00 47.47 99 GLN A C 1
ATOM 805 O O . GLN A 1 99 ? 17.329 8.919 5.032 1.00 47.47 99 GLN A O 1
ATOM 810 N N . ASP A 1 100 ? 15.746 7.842 3.855 1.00 48.97 100 ASP A N 1
ATOM 811 C CA . ASP A 1 100 ? 15.826 8.695 2.658 1.00 48.97 100 ASP A CA 1
ATOM 812 C C . ASP A 1 100 ? 14.7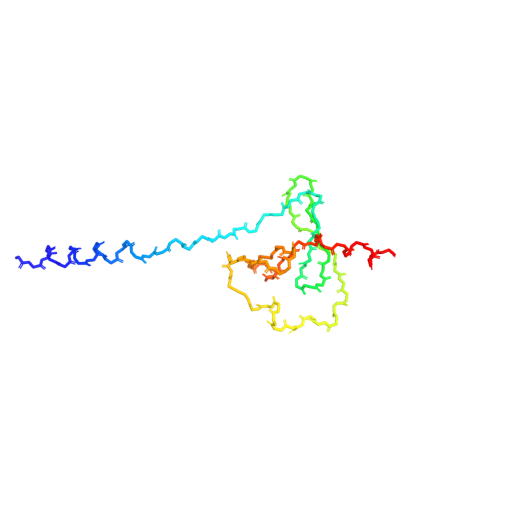45 9.797 2.628 1.00 48.97 100 ASP A C 1
ATOM 814 O O . ASP A 1 100 ? 14.627 10.527 1.645 1.00 48.97 100 ASP A O 1
ATOM 818 N N . LEU A 1 101 ? 13.940 9.919 3.693 1.00 52.09 101 LEU A N 1
ATOM 819 C CA . LEU A 1 101 ? 12.870 10.920 3.827 1.00 52.09 101 LEU A CA 1
ATOM 820 C C . LEU A 1 101 ? 13.203 12.059 4.811 1.00 52.09 101 LEU A C 1
ATOM 822 O O . LEU A 1 101 ? 12.321 12.863 5.117 1.00 52.09 101 LEU A O 1
ATOM 826 N N . TYR A 1 102 ? 14.454 12.152 5.283 1.00 46.12 102 TYR A N 1
ATOM 827 C CA . TYR A 1 102 ? 14.954 13.245 6.131 1.00 46.12 102 TYR A CA 1
ATOM 828 C C . TYR A 1 102 ? 16.340 13.735 5.712 1.00 46.12 102 TYR A C 1
ATOM 830 O O . TYR A 1 102 ? 17.245 12.887 5.561 1.00 46.12 102 TYR A O 1
#

Radius of gyration: 20.25 Å; chains: 1; bounding box: 52×55×33 Å

Organism: Ignelater luminosus (NCBI:txid2038154)

Sequence (102 aa):
MNRVVVLLNFYLFCEILTDVTYETFKCTPGVYYEENKCHLCHCNNPSQQLMCEMWWCSDRDDPVYKHCEVGTAWSDGCEKCWCTREVKTICTINCGRIQDLY

Foldseek 3Di:
DPPVVVVVVVVVVPVPPDDPPQADDQFDAPWWKDFLNAWIWHQDPPVSDIDTDDDDDPCPPPVVQQDDDASDWDDDPPKIWHQHPPRGIMITDDPPCVVVVD

Secondary structure (DSSP, 8-state):
--SHHHHHHHHTTGGGS-----------TT-EEEETTTEEEEE-TTT--EEEE----TTTT-HHHH---TT-EEEETTEEEEEETTTEEEEE--SSTTTT--

pLDDT: mean 74.91, std 16.86, range [41.09, 93.38]